Protein AF-A0A7S3F2E6-F1 (afdb_monomer_lite)

InterPro domains:
  IPR005814 Aminotransferase class-III [PF00202] (8-74)
  IPR015422 Pyridoxal phosphate-dependent transferase, small domain [G3DSA:3.90.1150.10] (1-78)
  IPR015424 Pyridoxal phosphate-dependent transferase [SSF53383] (8-76)

Secondary structure (DSSP, 8-state):
-GGGGGSTTEEEEEEETTEEEEEESS-B-HHHHHHHHHHTT-----BTTEEEE---TT--HHHHHHHHHHHHHHHHHHHTT-SPBPPPP-HHHHHHHHHTHHHHTT---------------

pLDDT: mean 80.3, std 23.44, range [26.64, 97.56]

Organism: NCBI:txid156174

Radius of gyration: 16.39 Å; chains: 1; bounding box: 33×56×34 Å

Structure (mmCIF, N/CA/C/O backbone):
data_AF-A0A7S3F2E6-F1
#
_entry.id   AF-A0A7S3F2E6-F1
#
loop_
_atom_site.group_PDB
_atom_site.id
_atom_site.type_symbol
_atom_site.label_atom_id
_atom_site.label_alt_id
_atom_site.label_comp_id
_atom_site.label_asym_id
_atom_site.label_entity_id
_atom_site.label_seq_id
_atom_site.pdbx_PDB_ins_code
_atom_site.Cartn_x
_atom_site.Cartn_y
_atom_site.Cartn_z
_atom_site.occupancy
_atom_site.B_iso_or_equiv
_atom_site.auth_seq_id
_atom_site.auth_comp_id
_atom_site.auth_asym_id
_atom_site.auth_atom_id
_atom_site.pdbx_PDB_model_num
ATOM 1 N N . MET A 1 1 ? -9.255 -4.765 0.827 1.00 63.16 1 MET A N 1
ATOM 2 C CA . MET A 1 1 ? -8.083 -5.403 0.184 1.00 63.16 1 MET A CA 1
ATOM 3 C C . MET A 1 1 ? -8.509 -6.456 -0.836 1.00 63.16 1 MET A C 1
ATOM 5 O O . MET A 1 1 ? -8.024 -6.379 -1.949 1.00 63.16 1 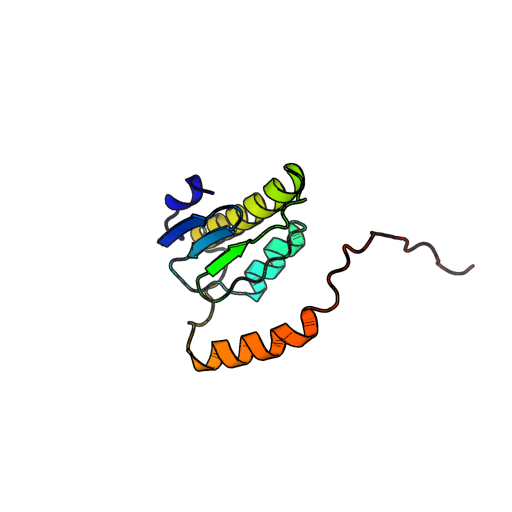MET A O 1
ATOM 9 N N . ALA A 1 2 ? -9.468 -7.345 -0.529 1.00 68.62 2 ALA A N 1
ATOM 10 C CA . ALA A 1 2 ? -9.952 -8.386 -1.455 1.00 68.62 2 ALA A CA 1
ATOM 11 C C . ALA A 1 2 ? -10.260 -7.946 -2.911 1.00 68.62 2 ALA A C 1
ATOM 13 O O . ALA A 1 2 ? -9.900 -8.690 -3.816 1.00 68.62 2 ALA A O 1
ATOM 14 N N . PRO A 1 3 ? -10.817 -6.745 -3.192 1.00 83.31 3 PRO A N 1
ATOM 15 C CA . PRO A 1 3 ? -11.041 -6.311 -4.576 1.00 83.31 3 PRO A CA 1
ATOM 16 C C . PRO A 1 3 ? -9.770 -6.131 -5.421 1.00 83.31 3 PRO A C 1
ATOM 18 O O . PRO A 1 3 ? -9.874 -6.015 -6.630 1.00 83.31 3 PRO A O 1
ATOM 21 N N . LEU A 1 4 ? -8.578 -6.074 -4.813 1.00 84.94 4 LEU A N 1
ATOM 22 C CA . LEU A 1 4 ? -7.315 -5.950 -5.551 1.00 84.94 4 LEU A CA 1
ATOM 23 C C . LEU A 1 4 ? -6.898 -7.262 -6.229 1.00 84.94 4 LEU A C 1
ATOM 25 O O . LEU A 1 4 ? -6.106 -7.225 -7.161 1.00 84.94 4 LEU A O 1
ATOM 29 N N . ALA A 1 5 ? -7.450 -8.403 -5.800 1.00 86.88 5 ALA A N 1
ATOM 30 C CA . ALA A 1 5 ? -7.122 -9.716 -6.354 1.00 86.88 5 ALA A CA 1
ATOM 31 C C . ALA A 1 5 ? -7.581 -9.899 -7.813 1.00 86.88 5 ALA A C 1
ATOM 33 O O . ALA A 1 5 ? -7.178 -10.853 -8.464 1.00 86.88 5 ALA A O 1
ATOM 34 N N . THR A 1 6 ? -8.428 -9.005 -8.332 1.00 92.56 6 THR A N 1
ATOM 35 C CA . THR A 1 6 ? -8.868 -9.036 -9.734 1.00 92.56 6 THR A CA 1
ATOM 36 C C . THR A 1 6 ? -7.942 -8.266 -10.676 1.00 92.56 6 THR A C 1
ATOM 38 O O . THR A 1 6 ? -8.193 -8.261 -11.877 1.00 92.56 6 THR A O 1
ATOM 41 N N . SER A 1 7 ? -6.923 -7.573 -10.156 1.00 94.75 7 SER A N 1
ATOM 42 C CA . SER A 1 7 ? -5.978 -6.817 -10.980 1.00 94.75 7 SER A CA 1
ATOM 43 C C . SER A 1 7 ? -4.970 -7.743 -11.657 1.00 94.75 7 SER A C 1
ATOM 45 O O . SER A 1 7 ? -4.411 -8.627 -11.014 1.00 94.75 7 SER A O 1
ATOM 47 N N . ALA A 1 8 ? -4.659 -7.484 -12.927 1.00 95.62 8 ALA A N 1
ATOM 48 C CA . ALA A 1 8 ? -3.641 -8.230 -13.671 1.00 95.62 8 ALA A CA 1
ATOM 49 C C . ALA A 1 8 ? -2.217 -8.013 -13.123 1.00 95.62 8 ALA A C 1
ATOM 51 O O . ALA A 1 8 ? -1.321 -8.811 -13.388 1.00 95.62 8 ALA A O 1
ATOM 52 N N . ALA A 1 9 ? -2.000 -6.944 -12.348 1.00 95.94 9 ALA A N 1
ATOM 53 C CA . ALA A 1 9 ? -0.726 -6.664 -11.689 1.00 95.94 9 ALA A CA 1
ATOM 54 C C . ALA A 1 9 ? -0.525 -7.457 -10.383 1.00 95.94 9 ALA A C 1
ATOM 56 O O . ALA A 1 9 ? 0.575 -7.437 -9.822 1.00 95.94 9 ALA A O 1
ATOM 57 N N . VAL A 1 10 ? -1.563 -8.136 -9.885 1.00 97.56 10 VAL A N 1
ATOM 58 C CA . VAL A 1 10 ? -1.573 -8.830 -8.593 1.00 97.56 10 VAL A CA 1
ATOM 59 C C . VAL A 1 10 ? -1.590 -10.338 -8.812 1.00 97.56 10 VAL A C 1
ATOM 61 O O . VAL A 1 10 ? -2.435 -10.870 -9.520 1.00 97.56 10 VAL A O 1
ATOM 64 N N . HIS A 1 11 ? -0.656 -11.034 -8.174 1.00 96.94 11 HIS A N 1
ATOM 65 C CA . HIS A 1 11 ? -0.609 -12.491 -8.144 1.00 96.94 11 HIS A CA 1
ATOM 66 C C . HIS A 1 11 ? -1.486 -13.060 -7.021 1.00 96.94 11 HIS A C 1
ATOM 68 O O . HIS A 1 11 ? -2.199 -14.034 -7.236 1.00 96.94 11 HIS A O 1
ATOM 74 N N . ASP A 1 12 ? -1.437 -12.471 -5.820 1.00 96.81 12 ASP A N 1
ATOM 75 C CA . ASP A 1 12 ? -2.238 -12.932 -4.680 1.00 96.81 12 ASP A CA 1
ATOM 76 C C . ASP A 1 12 ? -2.466 -11.819 -3.639 1.00 96.81 12 ASP A C 1
ATOM 78 O O . ASP A 1 12 ? -1.672 -10.882 -3.512 1.00 96.81 12 ASP A O 1
ATOM 82 N N . VAL A 1 13 ? -3.545 -11.932 -2.861 1.00 96.94 13 VAL A N 1
ATOM 83 C CA . VAL A 1 13 ? -3.867 -11.035 -1.744 1.00 96.94 13 VAL A CA 1
ATOM 84 C C . VAL A 1 13 ? -4.155 -11.863 -0.501 1.00 96.94 13 VAL A C 1
ATOM 86 O O . VAL A 1 13 ? -5.120 -12.622 -0.451 1.00 96.94 13 VAL A O 1
ATOM 89 N N . ARG A 1 14 ? -3.363 -11.653 0.552 1.00 95.94 14 ARG A N 1
ATOM 90 C CA . ARG A 1 14 ? -3.462 -12.403 1.810 1.00 95.94 14 ARG A CA 1
ATOM 91 C C . ARG A 1 14 ? -3.720 -11.465 2.978 1.00 95.94 14 ARG A C 1
ATOM 93 O O . ARG A 1 14 ? -3.130 -10.388 3.065 1.00 95.94 14 ARG A O 1
ATOM 100 N N . VAL A 1 15 ? -4.593 -11.883 3.892 1.00 95.44 15 VAL A N 1
ATOM 101 C CA . VAL A 1 15 ? -4.898 -11.147 5.125 1.00 95.44 15 VAL A CA 1
ATOM 102 C C . VAL A 1 15 ? -4.875 -12.107 6.309 1.00 95.44 15 VAL A C 1
ATOM 104 O O . VAL A 1 15 ? -5.571 -13.119 6.292 1.00 95.44 15 VAL A O 1
ATOM 107 N N . LEU A 1 16 ? -4.094 -11.776 7.338 1.00 93.62 16 LEU A N 1
ATOM 108 C CA . LEU A 1 16 ? -4.029 -12.515 8.600 1.00 93.62 16 LEU A CA 1
ATOM 109 C C . LEU A 1 16 ? -4.125 -11.528 9.766 1.00 93.62 16 LEU A C 1
ATOM 111 O O . LEU A 1 16 ? -3.173 -10.810 10.073 1.00 93.62 16 LEU A O 1
ATOM 115 N N . GLY A 1 17 ? -5.288 -11.469 10.416 1.00 92.38 17 GLY A N 1
ATOM 116 C CA . GLY A 1 17 ? -5.553 -10.457 11.439 1.00 92.38 17 GLY A CA 1
ATOM 117 C C . GLY A 1 17 ? -5.419 -9.043 10.861 1.00 92.38 17 GLY A C 1
ATOM 118 O O . GLY A 1 17 ? -6.084 -8.711 9.883 1.00 92.38 17 GLY A O 1
ATOM 119 N N . ALA A 1 18 ? -4.545 -8.221 11.449 1.00 92.50 18 ALA A N 1
ATOM 120 C CA . ALA A 1 18 ? -4.253 -6.875 10.948 1.00 92.50 18 ALA A CA 1
ATOM 121 C C . ALA A 1 18 ? -3.219 -6.848 9.806 1.00 92.50 18 ALA A C 1
ATOM 123 O O . ALA A 1 18 ? -3.001 -5.796 9.216 1.00 92.50 18 ALA A O 1
ATOM 124 N N . ILE A 1 19 ? -2.571 -7.970 9.483 1.00 94.25 19 ILE A N 1
ATOM 125 C CA . ILE A 1 19 ? -1.551 -8.024 8.434 1.00 94.25 19 ILE A CA 1
ATOM 126 C C . ILE A 1 19 ? -2.241 -8.134 7.080 1.00 94.25 19 ILE A C 1
ATOM 128 O O . ILE A 1 19 ? -3.027 -9.055 6.854 1.00 94.25 19 ILE A O 1
ATOM 132 N N . GLY A 1 20 ? -1.916 -7.220 6.169 1.00 95.31 20 GLY A N 1
ATOM 133 C CA . GLY A 1 20 ? -2.389 -7.245 4.792 1.00 95.31 20 GLY A CA 1
ATOM 134 C C . GLY A 1 20 ? -1.227 -7.290 3.809 1.00 95.31 20 GLY A C 1
ATOM 135 O O . GLY A 1 20 ? -0.333 -6.449 3.876 1.00 95.31 20 GLY A O 1
ATOM 136 N N . VAL A 1 21 ? -1.252 -8.249 2.886 1.00 96.75 21 VAL A N 1
ATOM 137 C CA . VAL A 1 21 ? -0.212 -8.457 1.872 1.00 96.75 21 VAL A CA 1
ATOM 138 C C . VAL A 1 21 ? -0.850 -8.500 0.491 1.00 96.75 21 VAL A C 1
ATOM 140 O O . VAL A 1 21 ? -1.812 -9.232 0.268 1.00 96.75 21 VAL A O 1
ATOM 143 N N . VAL A 1 22 ? -0.283 -7.735 -0.433 1.00 97.56 22 VAL A N 1
ATOM 144 C CA . VAL A 1 22 ? -0.526 -7.816 -1.870 1.00 97.56 22 VAL A CA 1
ATOM 145 C C . VAL A 1 22 ? 0.778 -8.272 -2.513 1.00 97.56 22 VAL A C 1
ATOM 147 O O . VAL A 1 22 ? 1.799 -7.588 -2.431 1.00 97.56 22 VAL A O 1
ATOM 150 N N . GLU A 1 23 ? 0.758 -9.458 -3.105 1.00 97.06 23 GLU A N 1
ATOM 151 C CA . GLU A 1 23 ? 1.860 -9.972 -3.904 1.00 97.06 23 GLU A CA 1
ATOM 152 C C . GLU A 1 23 ? 1.654 -9.550 -5.356 1.00 97.06 23 GLU A C 1
ATOM 154 O O . GLU A 1 23 ? 0.690 -9.956 -6.001 1.00 97.06 23 GLU A O 1
ATOM 159 N N . MET A 1 24 ? 2.557 -8.714 -5.854 1.00 96.94 24 MET A N 1
ATOM 160 C CA . MET A 1 24 ? 2.584 -8.257 -7.239 1.00 96.94 24 MET A CA 1
ATOM 161 C C . MET A 1 24 ? 3.129 -9.362 -8.154 1.00 96.94 24 MET A C 1
ATOM 163 O O . MET A 1 24 ? 3.877 -10.231 -7.706 1.00 96.94 24 MET A O 1
ATOM 167 N N . VAL A 1 25 ? 2.786 -9.329 -9.443 1.00 96.31 25 VAL A N 1
ATOM 168 C CA . VAL A 1 25 ? 3.345 -10.270 -10.435 1.00 96.31 25 VAL A CA 1
ATOM 169 C C . VAL A 1 25 ? 4.851 -10.047 -10.606 1.00 96.31 25 VAL A C 1
ATOM 171 O O . VAL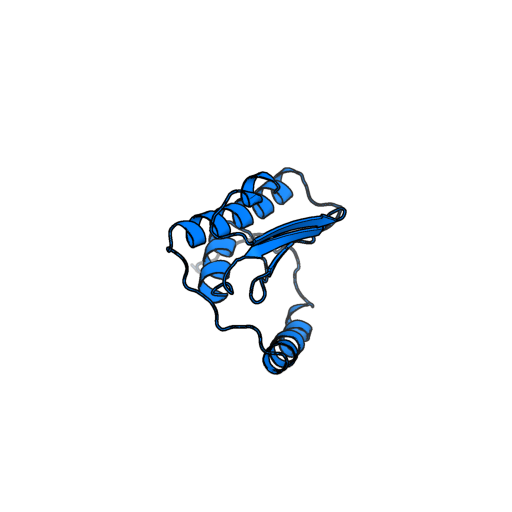 A 1 25 ? 5.636 -10.994 -10.528 1.00 96.31 25 VAL A O 1
ATOM 174 N N . GLU A 1 26 ? 5.246 -8.780 -10.740 1.00 95.00 26 GLU A N 1
ATOM 175 C CA . GLU A 1 26 ? 6.631 -8.333 -10.896 1.00 95.00 26 GLU A CA 1
ATOM 176 C C . GLU A 1 26 ? 7.134 -7.589 -9.649 1.00 95.00 26 GLU A C 1
ATOM 178 O O . GLU A 1 26 ? 6.328 -7.042 -8.885 1.00 95.00 26 GLU A O 1
ATOM 183 N N . PRO A 1 27 ? 8.457 -7.547 -9.398 1.00 95.19 27 PRO A N 1
ATOM 184 C CA . PRO A 1 27 ? 9.012 -6.754 -8.310 1.00 95.19 27 PRO A CA 1
ATOM 185 C C . PRO A 1 27 ? 8.637 -5.278 -8.451 1.00 95.19 27 PRO A C 1
ATOM 187 O O . PRO A 1 27 ? 8.664 -4.709 -9.539 1.00 95.19 27 PRO A O 1
ATOM 190 N N . VAL A 1 28 ? 8.334 -4.617 -7.340 1.00 94.06 28 VAL A N 1
ATOM 191 C CA . VAL A 1 28 ? 7.985 -3.201 -7.357 1.00 94.06 28 VAL A CA 1
ATOM 192 C C . VAL A 1 28 ? 9.226 -2.327 -7.489 1.00 94.06 28 VAL A C 1
ATOM 194 O O . VAL A 1 28 ? 10.251 -2.560 -6.839 1.00 94.06 28 VAL A O 1
ATOM 197 N N . HIS A 1 29 ? 9.131 -1.267 -8.288 1.00 94.12 29 HIS A N 1
ATOM 198 C CA . HIS A 1 29 ? 10.164 -0.240 -8.318 1.00 94.12 29 HIS A CA 1
ATOM 199 C C . HIS A 1 29 ? 10.065 0.644 -7.068 1.00 94.12 29 HIS A C 1
ATOM 201 O O . HIS A 1 29 ? 9.265 1.581 -7.004 1.00 94.12 29 HIS A O 1
ATOM 207 N N . LEU A 1 30 ? 10.881 0.317 -6.060 1.00 91.31 30 LEU A N 1
ATOM 208 C CA . LEU A 1 30 ? 10.817 0.918 -4.726 1.00 91.31 30 LEU A CA 1
ATOM 209 C C . LEU A 1 30 ? 10.817 2.460 -4.736 1.00 91.31 30 LEU A C 1
ATOM 211 O O . LEU A 1 30 ? 9.930 3.018 -4.091 1.00 91.31 30 LEU A O 1
ATOM 215 N N . PRO A 1 31 ? 11.698 3.169 -5.477 1.00 92.19 31 PRO A N 1
ATOM 216 C CA . PRO A 1 31 ? 11.688 4.634 -5.475 1.00 92.19 31 PRO A CA 1
ATOM 217 C C . PRO A 1 31 ? 10.360 5.233 -5.954 1.00 92.19 31 PRO A C 1
ATOM 219 O O . PRO A 1 31 ? 9.833 6.144 -5.319 1.00 92.19 31 PRO A O 1
ATOM 222 N N . SER A 1 32 ? 9.783 4.697 -7.036 1.00 94.69 32 SER A N 1
ATOM 223 C CA . SER A 1 32 ? 8.522 5.211 -7.593 1.00 94.69 32 SER A CA 1
ATOM 224 C C . SER A 1 32 ? 7.328 4.888 -6.701 1.00 94.69 32 SER A C 1
ATOM 226 O O . SER A 1 32 ? 6.458 5.733 -6.512 1.00 94.69 32 SER A O 1
ATOM 228 N N . VAL A 1 33 ? 7.291 3.684 -6.124 1.00 96.06 33 VAL A N 1
ATOM 229 C CA . VAL A 1 33 ? 6.227 3.309 -5.186 1.00 96.06 33 VAL A CA 1
ATOM 230 C C . VAL A 1 33 ? 6.291 4.153 -3.920 1.00 96.06 33 VAL A C 1
ATOM 232 O O . VAL A 1 33 ? 5.262 4.633 -3.453 1.00 96.06 33 VAL A O 1
ATOM 235 N N . GLN A 1 34 ? 7.486 4.361 -3.370 1.00 95.06 34 GLN A N 1
ATOM 236 C CA . GLN A 1 34 ? 7.657 5.154 -2.160 1.00 95.06 34 GLN A CA 1
ATOM 237 C C . GLN A 1 34 ? 7.259 6.614 -2.396 1.00 95.06 34 GLN A C 1
ATOM 239 O O . GLN A 1 34 ? 6.526 7.161 -1.578 1.00 95.06 34 GLN A O 1
ATOM 244 N N . ALA A 1 35 ? 7.656 7.216 -3.525 1.00 94.88 35 ALA A N 1
ATOM 245 C CA . ALA A 1 35 ? 7.226 8.566 -3.898 1.00 94.88 35 ALA A CA 1
ATOM 246 C C . ALA A 1 35 ? 5.691 8.684 -3.936 1.00 94.88 35 ALA A C 1
ATOM 248 O O . ALA A 1 35 ? 5.122 9.530 -3.248 1.00 94.88 35 ALA A O 1
ATOM 249 N N . LEU A 1 36 ? 5.018 7.758 -4.631 1.00 96.94 36 LEU A N 1
ATOM 250 C CA . LEU A 1 36 ? 3.555 7.724 -4.724 1.00 96.94 36 LEU A CA 1
ATOM 251 C C . LEU A 1 36 ? 2.868 7.569 -3.355 1.00 96.94 36 LEU A C 1
ATOM 253 O O . LEU A 1 36 ? 1.808 8.147 -3.112 1.00 96.94 36 LEU A O 1
ATOM 257 N N . LEU A 1 37 ? 3.435 6.759 -2.459 1.00 96.75 37 LEU A N 1
ATOM 258 C CA . LEU A 1 37 ? 2.882 6.561 -1.120 1.00 96.75 37 LEU A CA 1
ATOM 259 C C . LEU A 1 37 ? 3.060 7.811 -0.248 1.00 96.75 37 LEU A C 1
ATOM 261 O O . LEU A 1 37 ? 2.101 8.224 0.409 1.00 96.75 37 LEU A O 1
ATOM 265 N N . VAL A 1 38 ? 4.236 8.448 -0.289 1.00 96.31 38 VAL A N 1
ATOM 266 C CA . VAL A 1 38 ? 4.515 9.684 0.462 1.00 96.31 38 VAL A CA 1
ATOM 267 C C . VAL A 1 38 ? 3.592 10.816 0.027 1.00 96.31 38 VAL A C 1
ATOM 269 O O . VAL A 1 38 ? 3.016 11.483 0.885 1.00 96.31 38 VAL A O 1
ATOM 272 N N . GLU A 1 39 ? 3.363 10.981 -1.277 1.00 96.38 39 GLU A N 1
ATOM 273 C CA . GLU A 1 39 ? 2.392 11.948 -1.816 1.00 96.38 39 GLU A CA 1
ATOM 274 C C . GLU A 1 39 ? 0.972 11.736 -1.263 1.00 96.38 39 GLU A C 1
ATOM 276 O O . GLU A 1 39 ? 0.182 12.673 -1.161 1.00 96.38 39 GLU A O 1
ATOM 281 N N . ARG A 1 40 ? 0.648 10.504 -0.859 1.00 95.06 40 ARG A N 1
ATOM 282 C CA . ARG A 1 40 ? -0.642 10.118 -0.268 1.00 95.06 40 ARG A CA 1
ATOM 283 C C . ARG A 1 40 ? -0.645 10.135 1.261 1.00 95.06 40 ARG A C 1
ATOM 285 O O . ARG A 1 40 ? -1.627 9.710 1.871 1.00 95.06 40 ARG A O 1
ATOM 292 N N . GLY A 1 41 ? 0.429 10.612 1.890 1.00 95.56 41 GLY A N 1
ATOM 293 C CA . GLY A 1 41 ? 0.574 10.635 3.345 1.00 95.56 41 GLY A CA 1
ATOM 294 C C . GLY A 1 41 ? 0.700 9.239 3.962 1.00 95.56 41 GLY A C 1
ATOM 295 O O . GLY A 1 41 ? 0.313 9.036 5.113 1.00 95.56 41 GLY A O 1
ATOM 296 N N . VAL A 1 42 ? 1.193 8.266 3.192 1.00 96.44 42 VAL A N 1
ATOM 297 C CA . VAL A 1 42 ? 1.415 6.886 3.623 1.00 96.44 42 VAL A CA 1
ATOM 298 C C . VAL A 1 42 ? 2.898 6.568 3.509 1.00 96.44 42 VAL A C 1
ATOM 300 O O . VAL A 1 42 ? 3.535 6.828 2.497 1.00 96.44 42 VAL A O 1
ATOM 303 N N . TRP A 1 43 ? 3.452 5.940 4.537 1.00 95.12 43 TRP A N 1
ATOM 304 C CA . TRP A 1 43 ? 4.790 5.375 4.470 1.00 95.12 43 TRP A CA 1
ATOM 305 C C . TRP A 1 43 ? 4.690 3.858 4.580 1.00 95.12 43 TRP A C 1
ATOM 307 O O . TRP A 1 43 ? 4.289 3.332 5.617 1.00 95.12 43 TRP A O 1
ATOM 317 N N . LEU A 1 44 ? 5.037 3.152 3.506 1.00 93.50 44 LEU A N 1
ATOM 318 C CA . LEU A 1 44 ? 5.261 1.708 3.522 1.00 93.50 44 LEU A CA 1
ATOM 319 C C . LEU A 1 44 ? 6.629 1.441 2.915 1.00 93.50 44 LEU A C 1
ATOM 321 O O . LEU A 1 44 ? 7.102 2.197 2.066 1.00 93.50 44 LEU A O 1
ATOM 325 N N . ARG A 1 45 ? 7.225 0.319 3.307 1.00 91.25 45 ARG A N 1
ATOM 326 C CA . ARG A 1 45 ? 8.463 -0.179 2.718 1.00 91.25 45 ARG A CA 1
ATOM 327 C C . ARG A 1 45 ? 8.196 -1.518 2.032 1.00 91.25 45 ARG A C 1
ATOM 329 O O . ARG A 1 45 ? 8.398 -2.564 2.644 1.00 91.25 45 ARG A O 1
ATOM 336 N N . PRO A 1 46 ? 7.700 -1.501 0.786 1.00 92.31 46 PRO A N 1
ATOM 337 C CA . PRO A 1 46 ? 7.576 -2.709 -0.012 1.00 92.31 46 PRO A CA 1
ATOM 338 C C . PRO A 1 46 ? 8.927 -3.391 -0.206 1.00 92.31 46 PRO A C 1
ATOM 340 O O . PRO A 1 46 ? 9.982 -2.755 -0.138 1.00 92.31 46 PRO A O 1
ATOM 343 N N . PHE A 1 47 ? 8.892 -4.679 -0.522 1.00 88.06 47 PHE A N 1
ATOM 344 C CA . PHE A 1 47 ? 10.102 -5.438 -0.795 1.00 88.06 47 PHE A CA 1
ATOM 345 C C . PHE A 1 47 ? 9.876 -6.465 -1.899 1.00 88.06 47 PHE A C 1
ATOM 347 O O . PHE A 1 47 ? 9.015 -7.337 -1.783 1.00 88.06 47 PHE A O 1
ATOM 354 N N . GLY A 1 48 ? 10.654 -6.368 -2.980 1.00 92.12 48 GLY A N 1
ATOM 355 C CA . GLY A 1 48 ? 10.470 -7.202 -4.166 1.00 92.12 48 GLY A CA 1
ATOM 356 C C . GLY A 1 48 ? 9.040 -7.141 -4.664 1.00 92.12 48 GLY A C 1
ATOM 357 O O . GLY A 1 48 ? 8.559 -6.070 -4.996 1.00 92.12 48 GLY A O 1
ATOM 358 N N . ARG A 1 49 ? 8.339 -8.275 -4.676 1.00 95.12 49 ARG A N 1
ATOM 359 C CA . ARG A 1 49 ? 6.927 -8.341 -5.086 1.00 95.12 49 ARG A CA 1
ATOM 360 C C . ARG A 1 49 ? 5.936 -8.003 -3.969 1.00 95.12 49 ARG A C 1
ATOM 362 O O . ARG A 1 49 ? 4.738 -7.970 -4.211 1.00 95.12 49 ARG A O 1
ATOM 369 N N . MET A 1 50 ? 6.401 -7.813 -2.736 1.00 95.88 50 MET A N 1
ATOM 370 C CA . MET A 1 50 ? 5.537 -7.661 -1.568 1.00 95.88 50 MET A CA 1
ATOM 371 C C . MET A 1 50 ? 5.198 -6.194 -1.329 1.00 95.88 50 MET A C 1
ATOM 373 O O . MET A 1 50 ? 6.043 -5.415 -0.885 1.00 95.88 50 MET A O 1
ATOM 377 N N . LEU A 1 51 ? 3.934 -5.843 -1.537 1.00 96.06 51 LEU A N 1
ATOM 378 C CA . LEU A 1 51 ? 3.329 -4.621 -1.030 1.00 96.06 51 LEU A CA 1
ATOM 379 C C . LEU A 1 51 ? 2.499 -4.990 0.201 1.00 96.06 51 LEU A C 1
ATOM 381 O O . LEU A 1 51 ? 1.451 -5.619 0.087 1.00 96.06 51 LEU A O 1
ATOM 385 N N . TYR A 1 52 ? 2.969 -4.633 1.392 1.00 96.00 52 TYR A N 1
ATOM 386 C CA . TYR A 1 52 ? 2.360 -5.102 2.636 1.00 96.00 52 TYR A CA 1
ATOM 387 C C . TYR A 1 52 ? 2.203 -3.996 3.672 1.00 96.00 52 TYR A C 1
ATOM 389 O O . TYR A 1 52 ? 2.839 -2.945 3.601 1.00 96.00 52 TYR A O 1
ATOM 397 N N . THR A 1 53 ? 1.346 -4.257 4.654 1.00 95.94 53 THR A N 1
ATOM 398 C CA . THR A 1 53 ? 1.164 -3.415 5.829 1.00 95.94 53 THR A CA 1
ATOM 399 C C . THR A 1 53 ? 0.875 -4.260 7.068 1.00 95.94 53 THR A C 1
ATOM 401 O O . THR A 1 53 ? 0.239 -5.314 6.994 1.00 95.94 53 THR A O 1
ATOM 404 N N . MET A 1 54 ? 1.348 -3.775 8.212 1.00 95.94 54 MET A N 1
ATOM 405 C CA . MET A 1 54 ? 1.008 -4.269 9.542 1.00 95.94 54 MET A CA 1
ATOM 406 C C . MET A 1 54 ? 0.724 -3.040 10.418 1.00 95.94 54 MET A C 1
ATOM 408 O O . MET A 1 54 ? 1.612 -2.569 11.131 1.00 95.94 54 MET A O 1
ATOM 412 N N . PRO A 1 55 ? -0.467 -2.433 10.280 1.00 93.75 55 PRO A N 1
ATOM 413 C CA . PRO A 1 55 ? -0.809 -1.219 10.995 1.00 93.75 55 PRO A CA 1
ATOM 414 C C . PRO A 1 55 ? -0.872 -1.480 12.509 1.00 93.75 55 PRO A C 1
ATOM 416 O O . PRO A 1 55 ? -1.192 -2.596 12.932 1.00 93.75 55 PRO A O 1
ATOM 419 N N . PRO A 1 56 ? -0.604 -0.461 13.343 1.00 93.88 56 PRO A N 1
ATOM 420 C CA . PRO A 1 56 ? -0.745 -0.590 14.788 1.00 93.88 56 PRO A CA 1
ATOM 421 C C . PRO A 1 56 ? -2.207 -0.868 15.158 1.00 93.88 56 PRO A C 1
ATOM 423 O O . PRO A 1 56 ? -3.119 -0.337 14.532 1.00 93.88 56 PRO A O 1
ATOM 426 N N . PHE A 1 57 ? -2.458 -1.640 16.218 1.00 92.88 57 PHE A N 1
ATOM 427 C CA . PHE A 1 57 ? -3.834 -1.984 16.620 1.00 92.88 57 PHE A CA 1
ATOM 428 C C . PHE A 1 57 ? -4.680 -0.786 17.073 1.00 92.88 57 PHE A C 1
ATOM 430 O O . PHE A 1 57 ? -5.903 -0.876 17.089 1.00 92.88 57 PHE A O 1
ATOM 437 N N . VAL A 1 58 ? -4.042 0.336 17.411 1.00 96.44 58 VAL A N 1
ATOM 438 C CA . VAL A 1 58 ? -4.710 1.596 17.774 1.00 96.44 58 VAL A CA 1
ATOM 439 C C . VAL A 1 58 ? -5.048 2.479 16.564 1.00 96.44 58 VAL A C 1
ATOM 441 O O . VAL A 1 58 ? -5.562 3.579 16.751 1.00 96.44 58 VAL A O 1
ATOM 444 N N . ILE A 1 59 ? -4.748 2.034 15.335 1.00 97.06 59 ILE A N 1
ATOM 445 C CA . ILE A 1 59 ? -5.022 2.792 14.107 1.00 97.06 59 ILE A CA 1
ATOM 446 C C . ILE A 1 59 ? -6.515 3.124 13.981 1.00 97.06 59 ILE A C 1
ATOM 448 O O . ILE A 1 59 ? -7.383 2.269 14.169 1.00 97.06 59 ILE A O 1
ATOM 452 N N . SER A 1 60 ? -6.837 4.361 13.611 1.00 97.44 60 SER A N 1
ATOM 453 C CA . SER A 1 60 ? -8.217 4.735 13.308 1.00 97.44 60 SER A CA 1
ATOM 454 C C . SER A 1 60 ? -8.671 4.166 11.962 1.00 97.44 60 SER A C 1
ATOM 456 O O . SER A 1 60 ? -7.885 3.958 11.035 1.00 97.44 60 SER A O 1
ATOM 458 N N . SER A 1 61 ? -9.983 4.011 11.780 1.00 96.12 61 SER A N 1
ATOM 459 C CA . SER A 1 61 ? -10.550 3.582 10.494 1.00 96.12 61 SER A CA 1
ATOM 460 C C . SER A 1 61 ? -10.211 4.536 9.338 1.00 96.12 61 SER A C 1
ATOM 462 O O . SER A 1 61 ? -10.185 4.116 8.183 1.00 96.12 61 SER A O 1
ATOM 464 N N . ALA A 1 62 ? -9.972 5.821 9.624 1.00 96.69 62 ALA A N 1
ATOM 465 C CA . ALA A 1 62 ? -9.579 6.814 8.624 1.00 96.69 62 ALA A CA 1
ATOM 466 C C . ALA A 1 62 ? -8.110 6.659 8.199 1.00 96.69 62 ALA A C 1
ATOM 468 O O . ALA A 1 62 ? -7.809 6.725 7.009 1.00 96.69 62 ALA A O 1
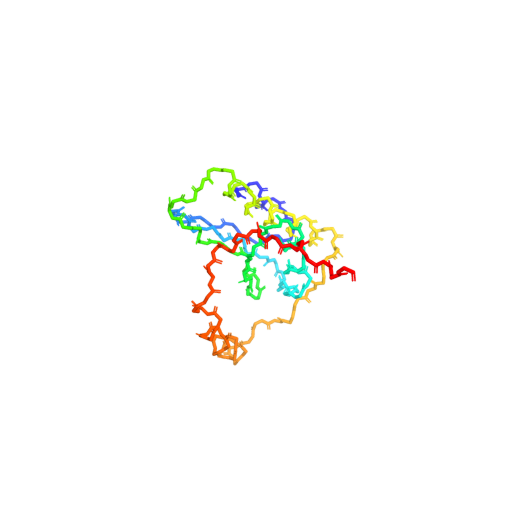ATOM 469 N N . GLU A 1 63 ? -7.207 6.414 9.148 1.00 96.31 63 GLU A N 1
ATOM 470 C CA . GLU A 1 63 ? -5.798 6.107 8.870 1.00 96.31 63 GLU A CA 1
ATOM 471 C C . GLU A 1 63 ? -5.651 4.781 8.132 1.00 96.31 63 GLU A C 1
ATOM 473 O O . GLU A 1 63 ? -4.936 4.712 7.134 1.00 96.31 63 GLU A O 1
ATOM 478 N N . LEU A 1 64 ? -6.383 3.750 8.566 1.00 95.88 64 LEU A N 1
ATOM 479 C CA . LEU A 1 64 ? -6.383 2.455 7.895 1.00 95.88 64 LEU A CA 1
ATOM 480 C C . LEU A 1 64 ? -6.858 2.587 6.446 1.00 95.88 64 LEU A C 1
ATOM 482 O O . LEU A 1 64 ? -6.232 2.026 5.549 1.00 95.88 64 LEU A O 1
ATOM 486 N N . ARG A 1 65 ? -7.914 3.380 6.203 1.00 96.00 65 ARG A N 1
ATOM 487 C CA . ARG A 1 65 ? -8.367 3.696 4.841 1.00 96.00 65 ARG A CA 1
ATOM 488 C C . ARG A 1 65 ? -7.264 4.339 4.011 1.00 96.00 65 ARG A C 1
ATOM 490 O O . ARG A 1 65 ? -6.992 3.829 2.930 1.00 96.00 65 ARG A O 1
ATOM 497 N N . ARG A 1 66 ? -6.567 5.358 4.536 1.00 97.12 66 ARG A N 1
ATOM 498 C CA . ARG A 1 66 ? -5.436 5.992 3.831 1.00 97.12 66 ARG A CA 1
ATOM 499 C C . ARG A 1 66 ? -4.376 4.976 3.421 1.00 97.12 66 ARG A C 1
ATOM 501 O O . ARG A 1 66 ? -3.974 4.968 2.263 1.00 97.12 66 ARG A O 1
ATOM 508 N N . VAL A 1 67 ? -3.975 4.086 4.331 1.00 96.88 67 VAL A N 1
ATOM 509 C CA . VAL A 1 67 ? -3.004 3.022 4.028 1.00 96.88 67 VAL A CA 1
ATOM 510 C C . VAL A 1 67 ? -3.518 2.118 2.908 1.00 96.88 67 VAL A C 1
ATOM 512 O O . VAL A 1 67 ? -2.819 1.909 1.918 1.00 96.88 67 VAL A O 1
ATOM 515 N N . THR A 1 68 ? -4.751 1.615 3.019 1.00 96.44 68 THR A N 1
ATOM 516 C CA . THR A 1 68 ? -5.312 0.709 2.005 1.00 96.44 68 THR A CA 1
ATOM 517 C C . THR A 1 68 ? -5.553 1.387 0.654 1.00 96.44 68 THR A C 1
ATOM 519 O O . THR A 1 68 ? -5.400 0.741 -0.380 1.00 96.44 68 THR A O 1
ATOM 522 N N . ASP A 1 69 ? -5.879 2.680 0.643 1.00 97.06 69 ASP A N 1
ATOM 523 C CA . ASP A 1 69 ? -6.051 3.474 -0.577 1.00 97.06 69 ASP A CA 1
ATOM 524 C C . ASP A 1 69 ? -4.701 3.783 -1.233 1.00 97.06 69 ASP A C 1
ATOM 526 O O . ASP A 1 69 ? -4.587 3.754 -2.458 1.00 97.06 69 ASP A O 1
ATOM 530 N N . GLY A 1 70 ? -3.653 4.003 -0.432 1.00 97.38 70 GLY A N 1
ATOM 531 C CA . GLY A 1 70 ? -2.273 4.077 -0.910 1.00 97.38 70 GLY A CA 1
ATOM 532 C C . GLY A 1 70 ? -1.842 2.778 -1.591 1.00 97.38 70 GLY A C 1
ATOM 533 O O . GLY A 1 70 ? -1.351 2.809 -2.717 1.00 97.38 70 GLY A O 1
ATOM 534 N N . MET A 1 71 ? -2.104 1.627 -0.962 1.00 97.56 71 MET A N 1
ATOM 535 C CA . MET A 1 71 ? -1.807 0.319 -1.560 1.00 97.56 71 MET A CA 1
ATOM 536 C C . MET A 1 71 ? -2.594 0.082 -2.857 1.00 97.56 71 MET A C 1
ATOM 538 O O . MET A 1 71 ? -2.022 -0.371 -3.846 1.00 97.56 71 MET A O 1
ATOM 542 N N . ARG A 1 72 ? -3.887 0.434 -2.886 1.00 97.44 72 ARG A N 1
ATOM 543 C CA . ARG A 1 72 ? -4.712 0.377 -4.104 1.00 97.44 72 ARG A CA 1
ATOM 544 C C . ARG A 1 72 ? -4.112 1.225 -5.224 1.00 97.44 72 ARG A C 1
ATOM 546 O O . ARG A 1 72 ? -4.007 0.750 -6.347 1.00 97.44 72 ARG A O 1
ATOM 553 N N . ALA A 1 73 ? -3.709 2.457 -4.924 1.00 97.44 73 ALA A N 1
ATOM 554 C CA . ALA A 1 73 ? -3.156 3.359 -5.925 1.00 97.44 73 ALA A CA 1
ATOM 555 C C . ALA A 1 73 ? -1.874 2.813 -6.563 1.00 97.44 73 ALA A C 1
ATOM 557 O O . ALA A 1 73 ? -1.692 2.969 -7.767 1.00 97.44 73 ALA A O 1
ATOM 558 N N . VAL A 1 74 ? -1.020 2.147 -5.777 1.00 97.38 74 VAL A N 1
ATOM 559 C CA . VAL A 1 74 ? 0.164 1.449 -6.299 1.00 97.38 74 VAL A CA 1
ATOM 560 C C . VAL A 1 74 ? -0.251 0.362 -7.286 1.00 97.38 74 VAL A C 1
ATOM 562 O O . VAL A 1 74 ? 0.235 0.366 -8.411 1.00 97.38 74 VAL A O 1
ATOM 565 N N . VAL A 1 75 ? -1.188 -0.514 -6.906 1.00 97.38 75 VAL A N 1
ATOM 566 C CA . VAL A 1 75 ? -1.675 -1.599 -7.777 1.00 97.38 75 VAL A CA 1
ATOM 567 C C . VAL A 1 75 ? -2.227 -1.055 -9.091 1.00 97.38 75 VAL A C 1
ATOM 569 O O . VAL A 1 75 ? -1.805 -1.487 -10.160 1.00 97.38 75 VAL A O 1
ATOM 572 N N . GLU A 1 76 ? -3.119 -0.067 -9.031 1.00 96.69 76 GLU A N 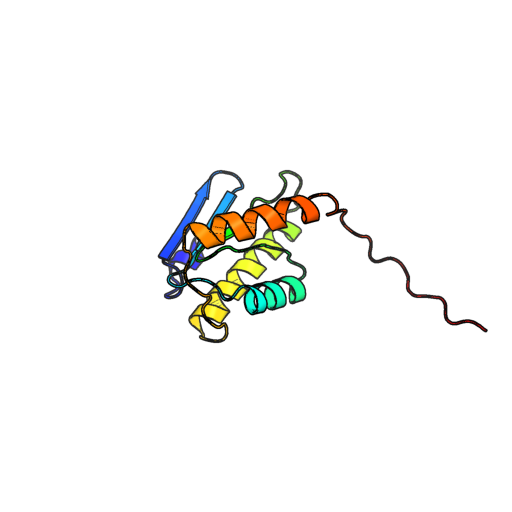1
ATOM 573 C CA . GLU A 1 76 ? -3.713 0.505 -10.239 1.00 96.69 76 GLU A CA 1
ATOM 574 C C . GLU A 1 76 ? -2.679 1.246 -11.103 1.00 96.69 76 GLU A C 1
ATOM 576 O O . GLU A 1 76 ? -2.801 1.293 -12.324 1.00 96.69 76 GLU A O 1
ATOM 581 N N . ALA A 1 77 ? -1.681 1.896 -10.499 1.00 96.81 77 ALA A N 1
ATOM 582 C CA . ALA A 1 77 ? -0.615 2.555 -11.249 1.00 96.81 77 ALA A CA 1
ATOM 583 C C . ALA A 1 77 ? 0.299 1.527 -11.934 1.00 96.81 77 ALA A C 1
ATOM 585 O O . ALA A 1 77 ? 0.661 1.722 -13.093 1.00 96.81 77 ALA A O 1
ATOM 586 N N . THR A 1 78 ? 0.613 0.414 -11.266 1.00 96.31 78 THR A N 1
ATOM 587 C CA . THR A 1 78 ? 1.347 -0.710 -11.862 1.00 96.31 78 THR A CA 1
ATOM 588 C C . THR A 1 78 ? 0.561 -1.353 -13.004 1.00 96.31 78 THR A C 1
ATOM 590 O O . THR A 1 78 ? 1.119 -1.542 -14.078 1.00 96.31 78 THR A O 1
ATOM 593 N N . GLU A 1 79 ? -0.733 -1.629 -12.823 1.00 94.62 79 GLU A N 1
ATOM 594 C CA . GLU A 1 79 ? -1.592 -2.205 -13.870 1.00 94.62 79 GLU A CA 1
ATOM 595 C C . GLU A 1 79 ? -1.694 -1.302 -15.106 1.00 94.62 79 GLU A C 1
ATOM 597 O O . GLU A 1 79 ? -1.701 -1.780 -16.237 1.00 94.62 79 GLU A O 1
ATOM 602 N N . ARG A 1 80 ? -1.694 0.019 -14.899 1.00 96.00 80 ARG A N 1
ATOM 603 C CA . ARG A 1 80 ? -1.652 1.022 -15.974 1.00 96.00 80 ARG A CA 1
ATOM 604 C C . ARG A 1 80 ? -0.256 1.229 -16.581 1.00 96.00 80 ARG A C 1
ATOM 606 O O . ARG A 1 80 ? -0.113 2.070 -17.462 1.00 96.00 80 ARG A O 1
ATOM 613 N N . GLY A 1 81 ? 0.771 0.518 -16.110 1.00 94.75 81 GLY A N 1
ATOM 614 C CA . GLY A 1 81 ? 2.152 0.655 -16.587 1.00 94.75 81 GLY A CA 1
ATOM 615 C C . GLY A 1 81 ? 2.819 1.987 -16.222 1.00 94.75 81 GLY A C 1
ATOM 616 O O . GLY A 1 81 ? 3.783 2.388 -16.866 1.00 94.75 81 GLY A O 1
ATOM 617 N N . LEU A 1 82 ? 2.308 2.694 -15.208 1.00 94.25 82 LEU A N 1
ATOM 618 C CA . LEU A 1 82 ? 2.808 4.009 -14.779 1.00 94.25 82 LEU A CA 1
ATOM 619 C C . LEU A 1 82 ? 3.990 3.911 -13.808 1.00 94.25 82 LEU A C 1
ATOM 621 O O . LEU A 1 82 ? 4.686 4.896 -13.572 1.00 94.25 82 LEU A O 1
ATOM 625 N N . LEU A 1 83 ? 4.203 2.734 -13.222 1.00 92.06 83 LEU A N 1
ATOM 626 C CA . LEU A 1 83 ? 5.322 2.449 -12.334 1.00 92.06 83 LEU A CA 1
ATOM 627 C C . LEU A 1 83 ? 6.250 1.448 -13.018 1.00 92.06 83 LEU A C 1
ATOM 629 O O . LEU A 1 83 ? 5.788 0.464 -13.593 1.00 92.06 83 LEU A O 1
ATOM 633 N N . GLY A 1 84 ? 7.559 1.690 -12.935 1.00 85.75 84 GLY A N 1
ATOM 634 C CA . GLY A 1 84 ? 8.554 0.724 -13.395 1.00 85.75 84 GLY A CA 1
ATOM 635 C C . GLY A 1 84 ? 8.532 -0.573 -12.577 1.00 85.75 84 GLY A C 1
ATOM 636 O O . GLY A 1 84 ? 7.944 -0.639 -11.493 1.00 85.75 84 GLY A O 1
ATOM 637 N N . SER A 1 85 ? 9.236 -1.589 -13.076 1.00 86.81 85 SER A N 1
ATOM 638 C CA . SER A 1 85 ? 9.541 -2.806 -12.316 1.00 86.81 85 SER A CA 1
ATOM 639 C C . SER A 1 85 ? 10.854 -2.643 -11.545 1.00 86.81 85 SER A C 1
ATOM 641 O O . SER A 1 85 ? 11.782 -1.959 -11.984 1.00 86.81 85 SER A O 1
ATOM 643 N N . GLY A 1 86 ? 10.917 -3.234 -10.358 1.00 84.88 86 GLY A N 1
ATOM 644 C CA . GLY A 1 86 ? 12.135 -3.334 -9.568 1.00 84.88 86 GLY A CA 1
ATOM 645 C C . GLY A 1 86 ? 13.029 -4.471 -10.058 1.00 84.88 86 GLY A C 1
ATOM 646 O O . GLY A 1 86 ? 12.596 -5.387 -10.750 1.00 84.88 86 GLY A O 1
ATOM 647 N N . ALA A 1 87 ? 14.295 -4.454 -9.647 1.00 80.31 87 ALA A N 1
ATOM 648 C CA . ALA A 1 87 ? 15.147 -5.622 -9.843 1.00 80.31 87 ALA A CA 1
ATOM 649 C C . ALA A 1 87 ? 14.638 -6.809 -8.989 1.00 80.31 87 ALA A C 1
ATOM 651 O O . ALA A 1 87 ? 14.207 -6.570 -7.850 1.00 80.31 87 ALA A O 1
ATOM 652 N N . PRO A 1 88 ? 14.718 -8.057 -9.498 1.00 73.75 88 PRO A N 1
ATOM 653 C CA . PRO A 1 88 ? 14.337 -9.258 -8.763 1.00 73.75 88 PRO A CA 1
ATOM 654 C C . PRO A 1 88 ? 14.970 -9.341 -7.376 1.00 73.75 88 PRO A C 1
ATOM 656 O O . PRO A 1 88 ? 16.027 -8.765 -7.099 1.00 73.75 88 PRO A O 1
ATOM 659 N N . LEU A 1 89 ? 14.296 -10.074 -6.494 1.00 67.31 89 LEU A N 1
ATOM 660 C CA . LEU A 1 89 ? 14.873 -10.443 -5.214 1.00 67.31 89 LEU A CA 1
ATOM 661 C C . LEU A 1 89 ? 15.842 -11.605 -5.419 1.00 67.31 89 LEU A C 1
ATOM 663 O O . LEU A 1 89 ? 15.415 -12.694 -5.794 1.00 67.31 89 LEU A O 1
ATOM 667 N N . ASP A 1 90 ? 17.118 -11.383 -5.123 1.00 69.19 90 ASP A N 1
ATOM 668 C CA . ASP A 1 90 ? 18.077 -12.446 -4.835 1.00 69.19 90 ASP A CA 1
ATOM 669 C C . ASP A 1 90 ? 18.349 -12.505 -3.315 1.00 69.19 90 ASP A C 1
ATOM 671 O O . ASP A 1 90 ? 18.057 -11.572 -2.554 1.00 69.19 90 ASP A O 1
ATOM 675 N N . SER A 1 91 ? 18.841 -13.650 -2.841 1.00 63.31 91 SER A N 1
ATOM 676 C CA . SER A 1 91 ? 19.044 -13.925 -1.413 1.00 63.31 91 SER A CA 1
ATOM 677 C C . SER A 1 91 ? 20.170 -13.097 -0.780 1.00 63.31 91 SER A C 1
ATOM 679 O O . SER A 1 91 ? 20.191 -12.914 0.440 1.00 63.31 91 SER A O 1
ATOM 681 N N . GLU A 1 92 ? 21.093 -12.570 -1.583 1.00 62.88 92 GLU A N 1
ATOM 682 C CA . GLU A 1 92 ? 22.194 -11.716 -1.129 1.00 62.88 92 GLU A CA 1
ATOM 683 C C . GLU A 1 92 ? 21.704 -10.287 -0.868 1.00 62.88 92 GLU A C 1
ATOM 685 O O . GLU A 1 92 ? 22.033 -9.672 0.150 1.00 62.88 92 GLU A O 1
ATOM 690 N N . ARG A 1 93 ? 20.812 -9.790 -1.722 1.00 63.25 93 ARG A N 1
ATOM 691 C CA . ARG A 1 93 ? 20.240 -8.448 -1.646 1.00 63.25 93 ARG A CA 1
ATOM 692 C C . ARG A 1 93 ? 19.238 -8.283 -0.505 1.00 63.25 93 ARG A C 1
ATOM 694 O O . ARG A 1 93 ? 19.132 -7.184 0.036 1.00 63.25 93 ARG A O 1
ATOM 701 N N . TRP A 1 94 ? 18.564 -9.354 -0.068 1.00 60.06 94 TRP A N 1
ATOM 702 C CA . TRP A 1 94 ? 17.788 -9.343 1.186 1.00 60.06 94 TRP A CA 1
ATOM 703 C C . TRP A 1 94 ? 18.668 -9.010 2.394 1.00 60.06 94 TRP A C 1
ATOM 705 O O . TRP A 1 94 ? 18.334 -8.110 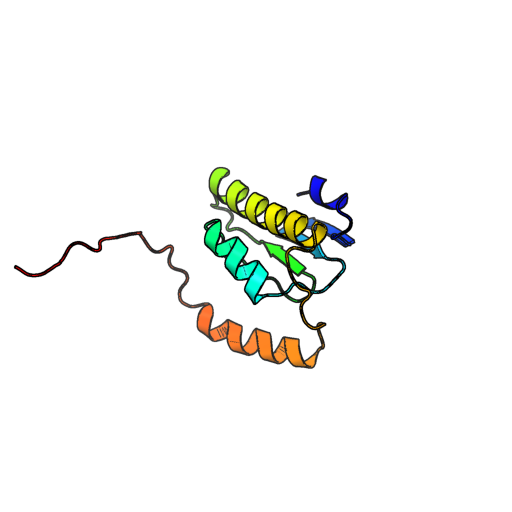3.164 1.00 60.06 94 TRP A O 1
ATOM 715 N N . ARG A 1 95 ? 19.824 -9.679 2.527 1.00 62.41 95 ARG A N 1
ATOM 716 C CA . ARG A 1 95 ? 20.753 -9.447 3.647 1.00 62.41 95 ARG A CA 1
ATOM 717 C C . ARG A 1 95 ? 21.254 -8.005 3.675 1.00 62.41 95 ARG A C 1
ATOM 719 O O . ARG A 1 95 ? 21.369 -7.426 4.753 1.00 62.41 95 ARG A O 1
ATOM 726 N N . ALA A 1 96 ? 21.501 -7.419 2.504 1.00 63.12 96 ALA A N 1
ATOM 727 C CA . ALA A 1 96 ? 21.896 -6.017 2.371 1.00 63.12 96 ALA A CA 1
ATOM 728 C C . ALA A 1 96 ? 20.754 -5.029 2.702 1.00 63.12 96 ALA A C 1
ATOM 730 O O . ALA A 1 96 ? 20.992 -3.976 3.287 1.00 63.12 96 ALA A O 1
ATOM 731 N N . ALA A 1 97 ? 19.503 -5.350 2.355 1.00 60.91 97 ALA A N 1
ATOM 732 C CA . ALA A 1 97 ? 18.356 -4.479 2.625 1.00 60.91 97 ALA A CA 1
ATOM 733 C C . ALA A 1 97 ? 17.939 -4.466 4.109 1.00 60.91 97 ALA A C 1
ATOM 735 O O . ALA A 1 97 ? 17.490 -3.430 4.611 1.00 60.91 97 ALA A O 1
ATOM 736 N N . ASP A 1 98 ? 18.080 -5.598 4.801 1.00 56.94 98 ASP A N 1
ATOM 737 C CA . ASP A 1 98 ? 17.750 -5.749 6.224 1.00 56.94 98 ASP A CA 1
ATOM 738 C C . ASP A 1 98 ? 18.790 -5.073 7.134 1.00 56.94 98 ASP A C 1
ATOM 740 O O . ASP A 1 98 ? 18.446 -4.386 8.094 1.00 56.94 98 ASP A O 1
ATOM 744 N N . SER A 1 99 ? 20.073 -5.139 6.761 1.00 54.97 99 SER A N 1
ATOM 745 C CA . SER A 1 99 ? 21.153 -4.478 7.509 1.00 54.97 99 SER A CA 1
ATOM 746 C C . SER A 1 99 ? 21.027 -2.947 7.531 1.00 54.97 99 SER A C 1
ATOM 748 O O . SER A 1 99 ? 21.343 -2.334 8.546 1.00 54.97 99 SER A O 1
ATOM 750 N N . GLY A 1 100 ? 20.460 -2.326 6.488 1.00 49.62 100 GLY A N 1
ATOM 751 C CA . GLY A 1 100 ? 20.106 -0.896 6.498 1.00 49.62 100 GLY A CA 1
ATOM 752 C C . GLY A 1 100 ? 18.783 -0.558 7.210 1.00 49.62 100 GLY A C 1
ATOM 753 O O . GLY A 1 100 ? 18.496 0.608 7.468 1.00 49.62 100 GLY A O 1
ATOM 754 N N . ALA A 1 101 ? 17.945 -1.554 7.530 1.00 49.00 101 ALA A N 1
ATOM 755 C CA . ALA A 1 101 ? 16.671 -1.355 8.229 1.00 49.00 101 ALA A CA 1
ATOM 756 C C . ALA A 1 101 ? 16.853 -1.081 9.730 1.00 49.00 101 ALA A C 1
ATOM 758 O O . ALA A 1 101 ? 16.040 -0.375 10.330 1.00 49.00 101 ALA A O 1
ATOM 759 N N . SER A 1 102 ? 17.920 -1.627 10.322 1.00 38.88 102 SER A N 1
ATOM 760 C CA . SER A 1 102 ? 18.176 -1.558 11.763 1.00 38.88 102 SER A CA 1
ATOM 761 C C . SER A 1 102 ? 18.447 -0.133 12.269 1.00 38.88 102 SER A C 1
ATOM 763 O O . SER A 1 102 ? 18.113 0.172 13.413 1.00 38.88 102 SER A O 1
ATOM 765 N N . GLU A 1 103 ? 19.002 0.759 11.441 1.00 36.50 103 GLU A N 1
ATOM 766 C CA . GLU A 1 103 ? 19.297 2.149 11.840 1.00 36.50 103 GLU A CA 1
ATOM 767 C C . GLU A 1 103 ? 18.075 3.078 11.738 1.00 36.50 103 GLU A C 1
ATOM 769 O O . GLU A 1 103 ? 17.897 3.961 12.574 1.00 36.50 103 GLU A O 1
ATOM 774 N N . ALA A 1 104 ? 17.171 2.851 10.779 1.00 40.44 104 ALA A N 1
ATOM 775 C CA . ALA A 1 104 ? 15.982 3.691 10.590 1.00 40.44 104 ALA A CA 1
ATOM 776 C C . ALA A 1 104 ? 14.829 3.365 11.563 1.00 40.44 104 ALA A C 1
ATOM 778 O O . ALA A 1 104 ? 13.867 4.126 11.670 1.00 40.44 104 ALA A O 1
ATOM 779 N N . SER A 1 105 ? 14.910 2.244 12.288 1.00 37.81 105 SER A N 1
ATOM 780 C CA . SER A 1 105 ? 13.820 1.762 13.145 1.00 37.81 105 SER A CA 1
ATOM 781 C C . SER A 1 105 ? 13.689 2.498 14.491 1.00 37.81 105 SER A C 1
ATOM 783 O O . SER A 1 105 ? 12.736 2.237 15.223 1.00 37.81 105 SER A O 1
ATOM 785 N N . HIS A 1 106 ? 14.601 3.423 14.823 1.00 26.64 106 HIS A N 1
ATOM 786 C CA . HIS A 1 106 ? 14.631 4.119 16.120 1.00 26.64 106 HIS A CA 1
ATOM 787 C C . HIS A 1 106 ? 13.971 5.509 16.151 1.00 26.64 106 HIS A C 1
ATOM 789 O O . HIS A 1 106 ? 13.893 6.110 17.220 1.00 26.64 106 HIS A O 1
ATOM 795 N N . SER A 1 107 ? 13.441 6.030 15.040 1.00 32.75 107 SER A N 1
ATOM 796 C CA . SER A 1 107 ? 12.641 7.262 15.086 1.00 32.75 107 SER A CA 1
ATOM 797 C C . SER A 1 107 ? 11.588 7.299 13.984 1.00 32.75 107 SER A C 1
ATOM 799 O O . SER A 1 107 ? 11.760 7.913 12.937 1.00 32.75 107 SER A O 1
ATOM 801 N N . VAL A 1 108 ? 10.450 6.659 14.247 1.00 33.12 108 VAL A N 1
ATOM 802 C CA . VAL A 1 108 ? 9.171 7.071 13.658 1.00 33.12 108 VAL A CA 1
ATOM 803 C C . VAL A 1 108 ? 8.310 7.567 14.812 1.00 33.12 108 VAL A C 1
ATOM 805 O O . VAL A 1 108 ? 7.379 6.912 15.272 1.00 33.12 108 VAL A O 1
ATOM 808 N N . THR A 1 109 ? 8.679 8.734 15.339 1.00 27.95 109 THR A N 1
ATOM 809 C CA . THR A 1 109 ? 7.729 9.561 16.085 1.00 27.95 109 THR A CA 1
ATOM 810 C C . THR A 1 109 ? 6.774 10.145 15.053 1.00 27.95 109 THR A C 1
ATOM 812 O O . THR A 1 109 ? 7.228 10.689 14.048 1.00 27.95 109 THR A O 1
ATOM 815 N N . ILE A 1 110 ? 5.463 10.029 15.277 1.00 37.16 110 ILE A N 1
ATOM 816 C CA . ILE A 1 110 ? 4.445 10.748 14.501 1.00 37.16 110 ILE A CA 1
ATOM 817 C C . ILE A 1 110 ? 4.734 12.245 14.679 1.00 37.16 110 ILE A C 1
ATOM 819 O O . ILE A 1 110 ? 4.365 12.854 15.684 1.00 37.16 110 ILE A O 1
ATOM 823 N N . GLY A 1 111 ? 5.500 12.807 13.746 1.00 28.53 111 GLY A N 1
ATOM 824 C CA . GLY A 1 111 ? 5.929 14.193 13.761 1.00 28.53 111 GLY A CA 1
ATOM 825 C C . GLY A 1 111 ? 4.727 15.094 13.547 1.00 28.53 111 GLY A C 1
ATOM 826 O O . GLY A 1 111 ? 4.118 15.093 12.479 1.00 28.53 111 GLY A O 1
ATOM 827 N N . ARG A 1 112 ? 4.388 15.858 14.589 1.00 31.67 112 ARG A N 1
ATOM 828 C CA . ARG A 1 112 ? 3.582 17.074 14.493 1.00 31.67 112 ARG A CA 1
ATOM 829 C C . ARG A 1 112 ? 4.066 17.902 13.300 1.00 31.67 112 ARG A C 1
ATOM 831 O O . ARG A 1 112 ? 5.245 18.228 13.219 1.00 31.67 112 ARG A O 1
ATOM 838 N N . VAL A 1 113 ? 3.139 18.308 12.440 1.00 37.22 113 VAL A N 1
ATOM 839 C CA . VAL A 1 113 ? 3.312 19.509 11.620 1.00 37.22 113 VAL A CA 1
ATOM 840 C C . VAL A 1 1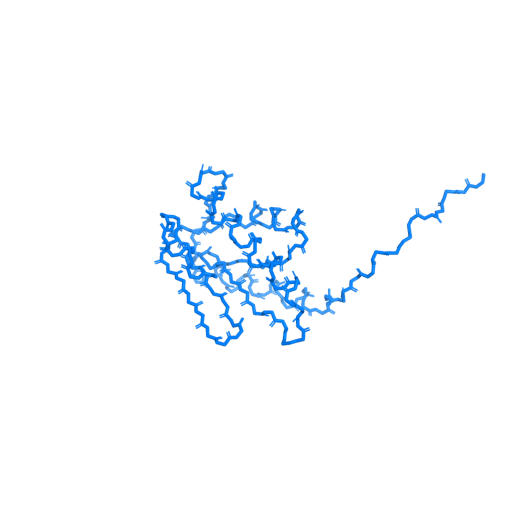13 ? 3.316 20.680 12.602 1.00 37.22 113 VAL A C 1
ATOM 842 O O . VAL A 1 113 ? 2.262 21.050 13.115 1.00 37.22 113 VAL A O 1
ATOM 845 N N . ALA A 1 114 ? 4.494 21.198 12.939 1.00 27.92 114 ALA A N 1
ATOM 846 C CA . ALA A 1 114 ? 4.637 22.420 13.715 1.00 27.92 114 ALA A CA 1
ATOM 847 C C . ALA A 1 114 ? 5.644 23.348 13.022 1.00 27.92 114 ALA A C 1
ATOM 849 O O . ALA A 1 114 ? 6.821 23.031 12.902 1.00 27.92 114 ALA A O 1
ATOM 850 N N . GLU A 1 115 ? 5.094 24.478 12.573 1.00 30.59 115 GLU A N 1
ATOM 851 C CA . GLU A 1 115 ? 5.684 25.819 12.619 1.00 30.59 115 GLU A CA 1
ATOM 852 C C . GLU A 1 115 ? 6.969 26.107 11.839 1.00 30.59 115 GLU A C 1
ATOM 854 O O . GLU A 1 115 ? 8.078 26.047 12.356 1.00 30.59 115 GLU A O 1
ATOM 859 N N . GLU A 1 116 ? 6.773 26.660 10.640 1.00 30.62 116 GLU A N 1
ATOM 860 C CA . GLU A 1 116 ? 7.724 27.581 10.018 1.00 30.62 116 GLU A CA 1
ATOM 861 C C . GLU A 1 116 ? 7.098 28.989 9.965 1.00 30.62 116 GLU A C 1
ATOM 863 O O . GLU A 1 116 ? 6.583 29.467 8.955 1.00 30.62 116 GLU A O 1
ATOM 868 N N . ARG A 1 117 ? 7.080 29.647 11.130 1.00 39.88 117 ARG A N 1
ATOM 869 C CA . ARG A 1 117 ? 6.972 31.105 11.270 1.00 39.88 117 ARG A CA 1
ATOM 870 C C . ARG A 1 117 ? 8.205 31.588 12.024 1.00 39.88 117 ARG A C 1
ATOM 872 O O . ARG A 1 117 ? 8.160 31.688 13.243 1.00 39.88 117 ARG A O 1
ATOM 879 N N . ASN A 1 118 ? 9.280 31.907 11.303 1.00 32.41 118 ASN A N 1
ATOM 880 C CA . ASN A 1 118 ? 10.189 32.978 11.715 1.00 32.41 118 ASN A CA 1
ATOM 881 C C . ASN A 1 118 ? 11.069 33.440 10.538 1.00 32.41 118 ASN A C 1
ATOM 883 O O . ASN A 1 118 ? 12.133 32.881 10.287 1.00 32.41 118 ASN A O 1
ATOM 887 N N . ALA A 1 119 ? 10.620 34.468 9.818 1.00 35.38 119 ALA A N 1
ATOM 888 C CA . ALA A 1 119 ? 11.515 35.318 9.038 1.00 35.38 119 ALA A CA 1
ATOM 889 C C . ALA A 1 119 ? 11.931 36.492 9.947 1.00 35.38 119 ALA A C 1
ATOM 891 O O . ALA A 1 119 ? 11.043 37.067 10.584 1.00 35.38 119 ALA A O 1
ATOM 892 N N . PRO A 1 120 ? 13.229 36.825 10.066 1.00 40.94 120 PRO A N 1
ATOM 893 C CA . PRO A 1 120 ? 13.672 37.916 10.924 1.00 40.94 120 PRO A CA 1
ATOM 894 C C . PRO A 1 120 ? 13.339 39.288 10.318 1.00 40.94 120 PRO A C 1
ATOM 896 O O . PRO A 1 120 ? 13.208 39.431 9.102 1.00 40.94 120 PRO A O 1
ATOM 899 N N . SER A 1 121 ? 13.183 40.238 11.240 1.00 48.16 121 SER A N 1
ATOM 900 C CA . SER A 1 121 ? 12.763 41.639 11.123 1.00 48.16 121 SER A CA 1
ATOM 901 C C . SER A 1 121 ? 13.500 42.496 10.100 1.00 48.16 121 SER A C 1
ATOM 903 O O . SER A 1 121 ? 14.724 42.301 9.934 1.00 48.16 121 SER A O 1
#

Sequence (121 aa):
MAPLATSAAVHDVRVLGAIGVVEMVEPVHLPSVQALLVERGVWLRPFGRMLYTMPPFVISSAELRRVTDGMRAVVEATERGLLGSGAPLDSERWRAADSGASEASHSVTIGRVAEERNAPS

Foldseek 3Di:
DVVLCPFPQFPDWDDDPQKTKTFGPFFFPQVVLQVLLVVLVHGDRADTRIDIDRDDPPDDPVRVVSSVVSVVVSRVCVSVVVGDGDDHDDPVVVVVVVVVVVVVPPDPDVDDPDDDPDDDD